Protein AF-A0ABC8TPH3-F1 (afdb_monomer)

Structure (mmCIF, N/CA/C/O backbone):
data_AF-A0ABC8TPH3-F1
#
_entry.id   AF-A0ABC8TPH3-F1
#
loop_
_atom_site.group_PDB
_atom_site.id
_atom_site.type_symbol
_atom_site.label_atom_id
_atom_site.label_alt_id
_atom_site.label_comp_id
_atom_site.label_asym_id
_atom_site.label_entity_id
_atom_site.label_seq_id
_atom_site.pdbx_PDB_ins_code
_atom_site.Cartn_x
_atom_site.Cartn_y
_atom_site.Cartn_z
_atom_site.occupancy
_atom_site.B_iso_or_equiv
_atom_site.auth_seq_id
_atom_site.auth_comp_id
_atom_site.auth_asym_id
_atom_site.auth_atom_id
_atom_site.pdbx_PDB_model_num
ATOM 1 N N . MET A 1 1 ? -34.613 25.841 -15.770 1.00 40.09 1 MET A N 1
ATOM 2 C CA . MET A 1 1 ? -34.723 25.961 -17.232 1.00 40.09 1 MET A CA 1
ATOM 3 C C . MET A 1 1 ? -33.493 26.753 -17.648 1.00 40.09 1 MET A C 1
ATOM 5 O O . MET A 1 1 ? -33.463 27.938 -17.380 1.00 40.09 1 MET A O 1
ATOM 9 N N . ASP A 1 2 ? -32.357 26.194 -18.046 1.00 32.97 2 ASP A N 1
ATOM 10 C CA . ASP A 1 2 ? -32.057 24.874 -18.588 1.00 32.97 2 ASP A CA 1
ATOM 11 C C . ASP A 1 2 ? -30.589 24.498 -18.333 1.00 32.97 2 ASP A C 1
ATOM 13 O O . ASP A 1 2 ? -29.761 25.304 -17.915 1.00 32.97 2 ASP A O 1
ATOM 17 N N . ILE A 1 3 ? -30.336 23.213 -18.530 1.00 48.62 3 ILE A N 1
ATOM 18 C CA . ILE A 1 3 ? -29.136 22.427 -18.271 1.00 48.62 3 ILE A CA 1
ATOM 19 C C . ILE A 1 3 ? -28.327 22.330 -19.581 1.00 48.62 3 ILE A C 1
ATOM 21 O O . ILE A 1 3 ? -28.923 22.388 -20.651 1.00 48.62 3 ILE A O 1
ATOM 25 N N . ALA A 1 4 ? -27.023 22.030 -19.470 1.00 45.28 4 ALA A N 1
ATOM 26 C CA . ALA A 1 4 ? -26.105 21.581 -20.540 1.00 45.28 4 ALA A CA 1
ATOM 27 C C . ALA A 1 4 ? -25.501 22.725 -21.397 1.00 45.28 4 ALA A C 1
ATOM 29 O O . ALA A 1 4 ? -26.202 23.617 -21.839 1.00 45.28 4 ALA A O 1
ATOM 30 N N . THR A 1 5 ? -24.199 22.847 -21.677 1.00 54.09 5 THR A N 1
ATOM 31 C CA . THR A 1 5 ? -23.112 21.868 -21.804 1.00 54.09 5 THR A CA 1
ATOM 32 C C . THR A 1 5 ? -21.783 22.627 -21.655 1.00 54.09 5 THR A C 1
ATOM 34 O O . THR A 1 5 ? -21.310 23.238 -22.609 1.00 54.09 5 THR A O 1
ATOM 37 N N . THR A 1 6 ? -21.161 22.634 -20.474 1.00 50.28 6 THR A N 1
ATOM 38 C CA . THR A 1 6 ? -19.753 23.053 -20.339 1.00 50.28 6 THR A CA 1
ATOM 39 C C . THR A 1 6 ? -18.878 21.820 -20.581 1.00 50.28 6 THR A C 1
ATOM 41 O O . THR A 1 6 ? -19.179 20.749 -20.048 1.00 50.28 6 THR A O 1
ATOM 44 N N . PRO A 1 7 ? -17.861 21.887 -21.460 1.00 48.47 7 PRO A N 1
ATOM 45 C CA . PRO A 1 7 ? -17.315 20.698 -22.094 1.00 48.47 7 PRO A CA 1
ATOM 46 C C . PRO A 1 7 ? -16.455 19.921 -21.102 1.00 48.47 7 PRO A C 1
ATOM 48 O O . PRO A 1 7 ? -15.274 20.192 -20.904 1.00 48.47 7 PRO A O 1
ATOM 51 N N . ILE A 1 8 ? -17.047 18.866 -20.552 1.00 50.34 8 ILE A N 1
ATOM 52 C CA . ILE A 1 8 ? -16.364 17.765 -19.862 1.00 50.34 8 ILE A CA 1
ATOM 53 C C . ILE A 1 8 ? -15.287 17.145 -20.793 1.00 50.34 8 ILE A C 1
ATOM 55 O O . ILE A 1 8 ? -14.318 16.550 -20.333 1.00 50.34 8 ILE A O 1
ATOM 59 N N . HIS A 1 9 ? -15.398 17.395 -22.105 1.00 49.62 9 HIS A N 1
ATOM 60 C CA . HIS A 1 9 ? -14.403 17.109 -23.140 1.00 49.62 9 HIS A CA 1
ATOM 61 C C . HIS A 1 9 ? -13.069 17.876 -23.003 1.00 49.62 9 HIS A C 1
ATOM 63 O O . HIS A 1 9 ? -12.063 17.397 -23.508 1.00 49.62 9 HIS A O 1
ATOM 69 N N . SER A 1 10 ? -13.018 19.033 -22.327 1.00 48.41 10 SER A N 1
ATOM 70 C CA . SER A 1 10 ? -11.795 19.860 -22.250 1.00 48.41 10 SER A CA 1
ATOM 71 C C . SER A 1 10 ? -10.803 19.372 -21.180 1.00 48.41 10 SER A C 1
ATOM 73 O O . SER A 1 10 ? -9.590 19.391 -21.378 1.00 48.41 10 SER A O 1
ATOM 75 N N . LEU A 1 11 ? -11.313 18.840 -20.061 1.00 49.41 11 LEU A N 1
ATOM 76 C CA . LEU A 1 11 ? -10.485 18.272 -18.987 1.00 49.41 11 LEU A CA 1
ATOM 77 C C . LEU A 1 11 ? -9.936 16.881 -19.334 1.00 49.41 11 LEU A C 1
ATOM 79 O O . LEU A 1 11 ? -8.827 16.555 -18.922 1.00 49.41 11 LEU A O 1
ATOM 83 N N . ALA A 1 12 ? -10.684 16.085 -20.107 1.00 55.19 12 ALA A N 1
ATOM 84 C CA . ALA A 1 12 ? -10.196 14.810 -20.637 1.00 55.19 12 ALA A CA 1
ATOM 85 C C . ALA A 1 12 ? -9.049 15.030 -21.633 1.00 55.19 12 ALA A C 1
ATOM 87 O O . ALA A 1 12 ? -8.017 14.377 -21.521 1.00 55.19 12 ALA A O 1
ATOM 88 N N . TYR A 1 13 ? -9.182 16.033 -22.511 1.00 53.41 13 TYR A N 1
ATOM 89 C CA . TYR A 1 13 ? -8.128 16.397 -23.454 1.00 53.41 13 TYR A CA 1
ATOM 90 C C . TYR A 1 13 ? -6.860 16.842 -22.723 1.00 53.41 13 TYR A C 1
ATOM 92 O O . TYR A 1 13 ? -5.790 16.330 -23.013 1.00 53.41 13 TYR A O 1
ATOM 100 N N . LEU A 1 14 ? -6.966 17.707 -21.706 1.00 53.78 14 LEU A N 1
ATOM 101 C CA . LEU A 1 14 ? -5.819 18.099 -20.872 1.00 53.78 14 LEU A CA 1
ATOM 102 C C . LEU A 1 14 ? -5.159 16.908 -20.150 1.00 53.78 14 LEU A C 1
ATOM 104 O O . LEU A 1 14 ? -3.936 16.872 -20.047 1.00 53.78 14 LEU A O 1
ATOM 108 N N . PHE A 1 15 ? -5.933 15.909 -19.714 1.00 50.41 15 PHE A N 1
ATOM 109 C CA . PHE A 1 15 ? -5.408 14.678 -19.108 1.00 50.41 15 PHE A CA 1
ATOM 110 C C . PHE A 1 15 ? -4.696 13.770 -20.133 1.00 50.41 15 PHE A C 1
ATOM 112 O O . PHE A 1 15 ? -3.658 13.185 -19.823 1.00 50.41 15 PHE A O 1
ATOM 119 N N . GLU A 1 16 ? -5.200 13.696 -21.370 1.00 51.06 16 GLU A N 1
ATOM 120 C CA . GLU A 1 16 ? -4.552 12.994 -22.488 1.00 51.06 16 GLU A CA 1
ATOM 121 C C . GLU A 1 16 ? -3.293 13.716 -22.992 1.00 51.06 16 GLU A C 1
ATOM 123 O O . GLU A 1 16 ? -2.295 13.052 -23.268 1.00 51.06 16 GLU A O 1
ATOM 128 N N . VAL A 1 17 ? -3.274 15.055 -23.055 1.00 53.31 17 VAL A N 1
ATOM 129 C CA . VAL A 1 17 ? -2.093 15.819 -23.507 1.00 53.31 17 VAL A CA 1
ATOM 130 C C . VAL A 1 17 ? -0.967 15.765 -22.467 1.00 53.31 17 VAL A C 1
ATOM 132 O O . VAL A 1 17 ? 0.206 15.700 -22.836 1.00 53.31 17 VAL A O 1
ATOM 135 N N . GLU A 1 18 ? -1.287 15.730 -21.170 1.00 54.12 18 GLU A N 1
ATOM 136 C CA . GLU A 1 18 ? -0.288 15.616 -20.097 1.00 54.12 18 GLU A CA 1
ATOM 137 C C . GLU A 1 18 ? 0.335 14.206 -20.046 1.00 54.12 18 GLU A C 1
ATOM 139 O O . GLU A 1 18 ? 1.559 14.073 -19.972 1.00 54.12 18 GLU A O 1
ATOM 144 N N . LEU A 1 19 ? -0.471 13.146 -20.217 1.00 49.81 19 LEU A N 1
ATOM 145 C CA . LEU A 1 19 ? 0.030 11.772 -20.366 1.00 49.81 19 LEU A CA 1
ATOM 146 C C . LEU A 1 19 ? 0.838 11.581 -21.658 1.00 49.81 19 LEU A C 1
ATOM 148 O O . LEU A 1 19 ? 1.896 10.951 -21.624 1.00 49.81 19 LEU A O 1
ATOM 152 N N . ALA A 1 20 ? 0.400 12.165 -22.778 1.00 50.16 20 ALA A N 1
ATOM 153 C CA . ALA A 1 20 ? 1.136 12.126 -24.039 1.00 50.16 20 ALA A CA 1
ATOM 154 C C . ALA A 1 20 ? 2.457 12.905 -23.960 1.00 50.16 20 ALA A C 1
ATOM 156 O O . ALA A 1 20 ? 3.457 12.446 -24.499 1.00 50.16 20 ALA A O 1
ATOM 157 N N . THR A 1 21 ? 2.510 14.027 -23.235 1.00 48.94 21 THR A N 1
ATOM 158 C CA . THR A 1 21 ? 3.744 14.809 -23.026 1.00 48.94 21 THR A CA 1
ATOM 159 C C . THR A 1 21 ? 4.743 14.067 -22.134 1.00 48.94 21 THR A C 1
ATOM 161 O O . THR A 1 21 ? 5.945 14.102 -22.393 1.00 48.94 21 THR A O 1
ATOM 164 N N . ILE A 1 22 ? 4.276 13.327 -21.124 1.00 51.38 22 ILE A N 1
ATOM 165 C CA . ILE A 1 22 ? 5.132 12.431 -20.327 1.00 51.38 22 ILE A CA 1
ATOM 166 C C . ILE A 1 22 ? 5.664 11.270 -21.188 1.00 51.38 22 ILE A C 1
ATOM 168 O O . ILE A 1 22 ? 6.820 10.877 -21.036 1.00 51.38 22 ILE A O 1
ATOM 172 N N . PHE A 1 23 ? 4.864 10.758 -22.130 1.00 49.75 23 PHE A N 1
ATOM 173 C CA . PHE A 1 23 ? 5.262 9.674 -23.036 1.00 49.75 23 PHE A CA 1
ATOM 174 C C . PHE A 1 23 ? 6.202 10.143 -24.170 1.00 49.75 23 PHE A C 1
ATOM 176 O O . PHE A 1 23 ? 7.140 9.435 -24.526 1.00 49.75 23 PHE A O 1
ATOM 183 N N . LEU A 1 24 ? 6.015 11.360 -24.696 1.00 43.50 24 LEU A N 1
ATOM 184 C CA . LEU A 1 24 ? 6.840 11.962 -25.758 1.00 43.50 24 LEU A CA 1
ATOM 185 C C . LEU A 1 24 ? 8.141 1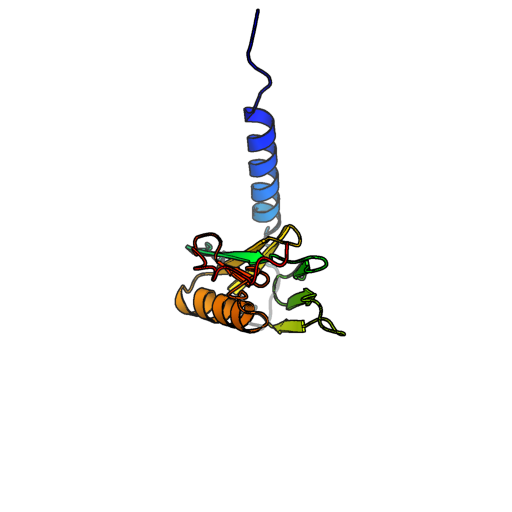2.606 -25.259 1.00 43.50 24 LEU A C 1
ATOM 187 O O . LEU A 1 24 ? 9.068 12.766 -26.050 1.00 43.50 24 LEU A O 1
ATOM 191 N N . ASN A 1 25 ? 8.263 12.926 -23.967 1.00 40.03 25 ASN A N 1
ATOM 192 C CA . ASN A 1 25 ? 9.530 13.388 -23.381 1.00 40.03 25 ASN A CA 1
ATOM 193 C C . ASN A 1 25 ? 10.545 12.256 -23.123 1.00 40.03 25 ASN A C 1
ATOM 195 O O . ASN A 1 25 ? 11.665 12.522 -22.697 1.00 40.03 25 ASN A O 1
ATOM 199 N N . TYR A 1 26 ? 10.215 11.009 -23.475 1.00 42.84 26 TYR A N 1
ATOM 200 C CA . TYR A 1 26 ? 11.177 9.911 -23.658 1.00 42.84 26 TYR A CA 1
ATOM 201 C C . TYR A 1 26 ? 11.744 9.876 -25.090 1.00 42.84 26 TYR A C 1
ATOM 203 O O . TYR A 1 26 ? 11.984 8.817 -25.674 1.00 42.84 26 TYR A O 1
ATOM 211 N N . ARG A 1 27 ? 11.971 11.052 -25.685 1.00 38.62 27 ARG A N 1
ATOM 212 C CA . ARG A 1 27 ? 12.640 11.169 -26.979 1.00 38.62 27 ARG A CA 1
ATOM 213 C C . ARG A 1 27 ? 14.130 10.896 -26.784 1.00 38.62 27 ARG A C 1
ATOM 215 O O . ARG A 1 27 ? 14.900 11.777 -26.415 1.00 38.62 27 ARG A O 1
ATOM 222 N N . VAL A 1 28 ? 14.510 9.643 -27.014 1.00 43.47 28 VAL A N 1
ATOM 223 C CA . VAL A 1 28 ? 15.889 9.223 -27.273 1.00 43.47 28 VAL A CA 1
ATOM 224 C C . VAL A 1 28 ? 16.538 10.198 -28.266 1.00 43.47 28 VAL A C 1
ATOM 226 O O . VAL A 1 28 ? 16.057 10.378 -29.386 1.00 43.47 28 VAL A O 1
ATOM 229 N N . GLY A 1 29 ? 17.583 10.895 -27.814 1.00 35.72 29 GLY A N 1
ATOM 230 C CA . GLY A 1 29 ? 18.425 11.734 -28.666 1.00 35.72 29 GLY A CA 1
ATOM 231 C C . GLY A 1 29 ? 19.256 10.886 -29.641 1.00 35.72 29 GLY A C 1
ATOM 232 O O . GLY A 1 29 ? 19.382 9.675 -29.440 1.00 35.72 29 GLY A O 1
ATOM 233 N N . PRO A 1 30 ? 19.797 11.494 -30.712 1.00 39.69 30 PRO A N 1
ATOM 234 C CA . PRO A 1 30 ? 20.486 10.771 -31.774 1.00 39.69 30 PRO A CA 1
ATOM 235 C C . PRO A 1 30 ? 21.761 10.087 -31.264 1.00 39.69 30 PRO A C 1
ATOM 237 O O . PRO A 1 30 ? 22.540 10.659 -30.503 1.00 39.69 30 PRO A O 1
ATOM 240 N N . ILE A 1 31 ? 21.949 8.846 -31.710 1.00 43.88 31 ILE A N 1
ATOM 241 C CA . ILE A 1 31 ? 23.132 8.019 -31.480 1.00 43.88 31 ILE A CA 1
ATOM 242 C C . ILE A 1 31 ? 24.291 8.469 -32.367 1.00 43.88 31 ILE A C 1
ATOM 244 O O . ILE A 1 31 ? 24.407 8.045 -33.511 1.00 43.88 31 ILE A O 1
ATOM 248 N N . GLU A 1 32 ? 25.209 9.240 -31.805 1.00 43.72 32 GLU A N 1
ATOM 249 C CA . GLU A 1 32 ? 26.585 9.249 -32.290 1.00 43.72 32 GLU A CA 1
ATOM 250 C C . GLU A 1 32 ? 27.521 9.087 -31.093 1.00 43.72 32 GLU A C 1
ATOM 252 O O . GLU A 1 32 ? 27.638 9.979 -30.259 1.00 43.72 32 GLU A O 1
ATOM 257 N N . SER A 1 33 ? 28.172 7.928 -30.963 1.00 33.19 33 SER A N 1
ATOM 258 C CA . SER A 1 33 ? 29.604 7.849 -31.261 1.00 33.19 33 SER A CA 1
ATOM 259 C C . SER A 1 33 ? 30.189 6.457 -31.003 1.00 33.19 33 SER A C 1
ATOM 261 O O . SER A 1 33 ? 29.740 5.676 -30.167 1.00 33.19 33 SER A O 1
ATOM 263 N N . VAL A 1 34 ? 31.228 6.205 -31.785 1.00 49.22 34 VAL A N 1
ATOM 264 C CA . VAL A 1 34 ? 32.172 5.095 -31.811 1.00 49.22 34 VAL A CA 1
ATOM 265 C C . VAL A 1 34 ? 32.789 4.773 -30.438 1.00 49.22 34 VAL A C 1
ATOM 267 O O . VAL A 1 34 ? 33.045 5.671 -29.647 1.00 49.22 34 VAL A O 1
ATOM 270 N N . HIS A 1 35 ? 33.147 3.498 -30.242 1.00 40.88 35 HIS A N 1
ATOM 271 C CA . HIS A 1 35 ? 33.863 2.889 -29.101 1.00 40.88 35 HIS A CA 1
ATOM 272 C C . HIS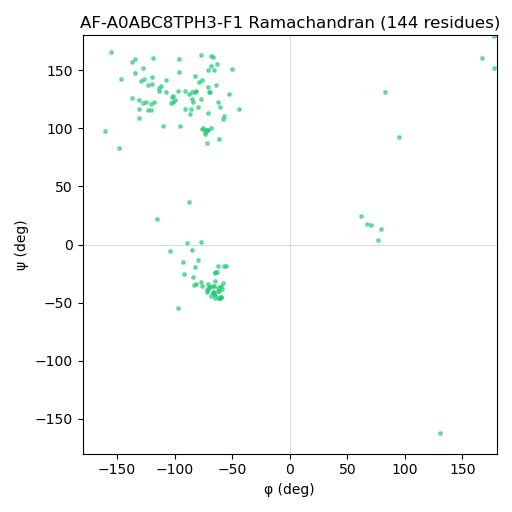 A 1 35 ? 33.006 2.257 -27.989 1.00 40.88 35 HIS A C 1
ATOM 274 O O . HIS A 1 35 ? 32.702 2.852 -26.963 1.00 40.88 35 HIS A O 1
ATOM 280 N N . GLY A 1 36 ? 32.762 0.951 -28.143 1.00 42.22 36 GLY A N 1
ATOM 281 C CA . GLY A 1 36 ? 33.149 -0.030 -27.117 1.00 42.22 36 GLY A CA 1
ATOM 282 C C . GLY A 1 36 ? 32.455 -0.021 -25.749 1.00 42.22 36 GLY A C 1
ATOM 283 O O . GLY A 1 36 ? 32.978 -0.642 -24.823 1.00 42.22 36 GLY A O 1
ATOM 284 N N . HIS A 1 37 ? 31.290 0.605 -25.590 1.00 35.19 37 HIS A N 1
ATOM 285 C CA . HIS A 1 37 ? 30.461 0.433 -24.395 1.00 35.19 37 HIS A CA 1
ATOM 286 C C . HIS A 1 37 ? 29.029 0.059 -24.772 1.00 35.19 37 HIS A C 1
ATOM 288 O O . HIS A 1 37 ? 28.351 0.776 -25.503 1.00 35.19 37 HIS A O 1
ATOM 294 N N . VAL A 1 38 ? 28.571 -1.096 -24.278 1.00 36.00 38 VAL A N 1
ATOM 295 C CA . VAL A 1 38 ? 27.184 -1.546 -24.427 1.00 36.00 38 VAL A CA 1
ATOM 296 C C . VAL A 1 38 ? 26.316 -0.668 -23.533 1.00 36.00 38 VAL A C 1
ATOM 298 O O . VAL A 1 38 ? 26.236 -0.871 -22.323 1.00 36.00 38 VAL A O 1
ATOM 301 N N . ILE A 1 39 ? 25.684 0.337 -24.130 1.00 33.59 39 ILE A N 1
ATOM 302 C CA . ILE A 1 39 ? 24.703 1.182 -23.456 1.00 33.59 39 ILE A CA 1
ATOM 303 C C . ILE A 1 39 ? 23.382 0.408 -23.429 1.00 33.59 39 ILE A C 1
ATOM 305 O O . ILE A 1 39 ? 22.829 0.045 -24.467 1.00 33.59 39 ILE A O 1
ATOM 309 N N . HIS A 1 40 ? 22.897 0.119 -22.223 1.00 28.67 40 HIS A N 1
ATOM 310 C CA . HIS A 1 40 ? 21.611 -0.530 -21.991 1.00 28.67 40 HIS A CA 1
ATOM 311 C C . HIS A 1 40 ? 20.488 0.352 -22.564 1.00 28.67 40 HIS A C 1
ATOM 313 O O . HIS A 1 40 ? 20.309 1.495 -22.145 1.00 28.67 40 HIS A O 1
ATOM 319 N N . ILE A 1 41 ? 19.749 -0.171 -23.542 1.00 32.91 41 ILE A N 1
ATOM 320 C CA . ILE A 1 41 ? 18.624 0.517 -24.187 1.00 32.91 41 ILE A CA 1
ATOM 321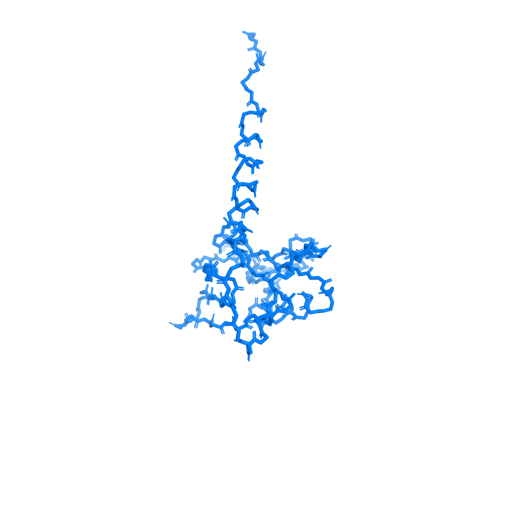 C C . ILE A 1 41 ? 17.466 0.625 -23.180 1.00 32.91 41 ILE A C 1
ATOM 323 O O . ILE A 1 41 ? 17.082 -0.401 -22.609 1.00 32.91 41 ILE A O 1
ATOM 327 N N . PRO A 1 42 ? 16.840 1.800 -22.974 1.00 39.50 42 PRO A N 1
ATOM 328 C CA . PRO A 1 42 ? 15.559 1.852 -22.291 1.00 39.50 42 PRO A CA 1
ATOM 329 C C . PRO A 1 42 ? 14.493 1.312 -23.248 1.00 39.50 42 PRO A C 1
ATOM 331 O O . PRO A 1 42 ? 14.010 2.008 -24.138 1.00 39.50 42 PRO A O 1
ATOM 334 N N . ILE A 1 43 ? 14.147 0.037 -23.074 1.00 35.84 43 ILE A N 1
ATOM 335 C CA . ILE A 1 43 ? 12.933 -0.536 -23.648 1.00 35.84 43 ILE A CA 1
ATOM 336 C C . ILE A 1 43 ? 11.756 0.350 -23.234 1.00 35.84 43 ILE A C 1
ATOM 338 O O . ILE A 1 43 ? 11.576 0.662 -22.054 1.00 35.84 43 ILE A O 1
ATOM 342 N N . ILE A 1 44 ? 10.953 0.743 -24.220 1.00 41.50 44 ILE A N 1
ATOM 343 C CA . ILE A 1 44 ? 9.609 1.275 -24.013 1.00 41.50 44 ILE A CA 1
ATOM 344 C C . ILE A 1 44 ? 8.828 0.141 -23.338 1.00 41.50 44 ILE A C 1
ATOM 346 O O . ILE A 1 44 ? 8.332 -0.773 -23.990 1.00 41.50 44 ILE A O 1
ATOM 350 N N . MET A 1 45 ? 8.832 0.117 -22.004 1.00 51.91 45 MET A N 1
ATOM 351 C CA . MET A 1 45 ? 8.079 -0.863 -21.230 1.00 51.91 45 MET A CA 1
ATOM 352 C C . MET A 1 45 ? 6.608 -0.465 -21.335 1.00 51.91 45 MET A C 1
ATOM 354 O O . MET A 1 45 ? 6.152 0.397 -20.585 1.00 51.91 45 MET A O 1
ATOM 358 N N . GLU A 1 46 ? 5.858 -1.072 -22.256 1.00 60.16 46 GLU A N 1
ATOM 359 C CA . GLU A 1 46 ? 4.398 -1.008 -22.197 1.00 60.16 46 GLU A CA 1
ATOM 360 C C . GLU A 1 46 ? 3.955 -1.558 -20.833 1.00 60.16 46 GLU A C 1
ATOM 362 O O . GLU A 1 46 ? 4.130 -2.740 -20.517 1.00 60.16 46 GLU A O 1
ATOM 367 N N . ALA A 1 47 ? 3.450 -0.679 -19.965 1.00 65.12 47 ALA A N 1
ATOM 368 C CA . ALA A 1 47 ? 2.995 -1.053 -18.636 1.00 65.12 47 ALA A CA 1
ATOM 369 C C . ALA A 1 47 ? 1.738 -1.927 -18.761 1.00 65.12 47 ALA A C 1
ATOM 371 O O . ALA A 1 47 ? 0.635 -1.431 -18.971 1.00 65.12 47 ALA A O 1
ATOM 372 N N . LYS A 1 48 ? 1.912 -3.246 -18.637 1.00 81.12 48 LYS A N 1
ATOM 373 C CA . LYS A 1 48 ? 0.839 -4.227 -18.850 1.00 81.12 48 LYS A CA 1
ATOM 374 C C . LYS A 1 48 ? -0.035 -4.445 -17.618 1.00 81.12 48 LYS A C 1
ATOM 376 O O . LYS A 1 48 ? -1.205 -4.802 -17.742 1.00 81.12 48 LYS A O 1
ATOM 381 N N . PHE A 1 49 ? 0.524 -4.250 -16.425 1.00 87.81 49 PHE A N 1
ATOM 382 C CA . PHE A 1 49 ? -0.182 -4.478 -15.169 1.00 87.81 49 PHE A CA 1
ATOM 383 C C . PHE A 1 49 ? -0.067 -3.281 -14.240 1.00 87.81 49 PHE A C 1
ATOM 385 O O . PHE A 1 49 ? 0.998 -2.681 -14.092 1.00 87.81 49 PHE A O 1
ATOM 392 N N . PHE A 1 50 ? -1.172 -2.989 -13.561 1.00 89.50 50 PHE A N 1
ATOM 393 C CA . PHE A 1 50 ? -1.265 -1.934 -12.568 1.00 89.50 50 PHE A CA 1
ATOM 394 C C . PHE A 1 50 ? -1.995 -2.430 -11.320 1.00 89.50 50 PHE A C 1
ATOM 396 O O . PHE A 1 50 ? -2.897 -3.272 -11.380 1.00 89.50 50 PHE A O 1
ATOM 403 N N . ARG A 1 51 ? -1.600 -1.897 -10.165 1.00 91.38 51 ARG A N 1
ATOM 404 C CA . ARG A 1 51 ? -2.295 -2.080 -8.894 1.00 91.38 51 ARG A CA 1
ATOM 405 C C . ARG A 1 51 ? -2.370 -0.766 -8.154 1.00 91.38 51 ARG A C 1
ATOM 407 O O . ARG A 1 51 ? -1.352 -0.133 -7.885 1.00 91.38 51 ARG A O 1
ATOM 414 N N . PHE A 1 52 ? -3.590 -0.399 -7.790 1.00 93.38 52 PHE A N 1
ATOM 415 C CA . PHE A 1 52 ? -3.842 0.792 -7.008 1.00 93.38 52 PHE A CA 1
ATOM 416 C C . PHE A 1 52 ? -3.985 0.457 -5.526 1.00 93.38 52 PHE A C 1
ATOM 418 O O . PHE A 1 52 ? -4.735 -0.438 -5.125 1.00 93.38 52 PHE A O 1
ATOM 425 N N . LEU A 1 53 ? -3.276 1.232 -4.718 1.00 93.81 53 LEU A N 1
ATOM 426 C CA . LEU A 1 53 ? -3.300 1.202 -3.269 1.00 93.81 53 LEU A CA 1
ATOM 427 C C . LEU A 1 53 ? -3.891 2.520 -2.772 1.00 93.81 53 LEU A C 1
ATOM 429 O O . LEU A 1 53 ? -3.522 3.608 -3.220 1.00 93.81 53 LEU A O 1
ATOM 433 N N . LYS A 1 54 ? -4.804 2.415 -1.816 1.00 93.50 54 LYS A N 1
ATOM 434 C CA . LYS A 1 54 ? -5.409 3.535 -1.112 1.00 93.50 54 LYS A CA 1
ATOM 435 C C . LYS A 1 54 ? -4.868 3.590 0.304 1.00 93.50 54 LYS A C 1
ATOM 437 O O . LYS A 1 54 ? -4.884 2.603 1.035 1.00 93.50 54 LYS A O 1
ATOM 442 N N . ILE A 1 55 ? -4.440 4.776 0.697 1.00 94.19 55 ILE A N 1
ATOM 443 C CA . ILE A 1 55 ? -3.967 5.077 2.038 1.00 94.19 55 ILE A CA 1
ATOM 444 C C . ILE A 1 55 ? -5.091 5.800 2.767 1.00 94.19 55 ILE A C 1
ATOM 446 O O . ILE A 1 55 ? -5.592 6.833 2.317 1.00 94.19 55 ILE A O 1
ATOM 450 N N . VAL A 1 56 ? -5.511 5.236 3.894 1.00 93.25 56 VAL A N 1
ATOM 451 C CA . VAL A 1 56 ? -6.581 5.777 4.729 1.00 93.25 56 VAL A CA 1
ATOM 452 C C . VAL A 1 56 ? -6.029 6.059 6.115 1.00 93.25 56 VAL A C 1
ATOM 454 O O . VAL A 1 56 ? -5.641 5.156 6.850 1.00 93.25 56 VAL A O 1
ATOM 457 N N . GLY A 1 57 ? -6.022 7.327 6.505 1.00 90.50 57 GLY A N 1
ATOM 458 C CA . GLY A 1 57 ? -5.578 7.752 7.824 1.00 90.50 57 GLY A CA 1
ATOM 459 C C . GLY A 1 57 ? -5.380 9.257 7.884 1.00 90.50 57 GLY A C 1
ATOM 460 O O . GLY A 1 57 ? -5.257 9.923 6.860 1.00 90.50 57 GLY A O 1
ATOM 461 N N . VAL A 1 58 ? -5.374 9.802 9.098 1.00 89.62 58 VAL A N 1
ATOM 462 C CA . VAL A 1 58 ? -5.102 11.227 9.314 1.00 89.62 58 VAL A CA 1
ATOM 463 C C . VAL A 1 58 ? -3.589 11.402 9.373 1.00 89.62 58 VAL A C 1
ATOM 465 O O . VAL A 1 58 ? -2.928 10.712 10.145 1.00 89.62 58 VAL A O 1
ATOM 468 N N . GLY A 1 59 ? -3.044 12.286 8.536 1.00 88.06 59 GLY A N 1
ATOM 469 C CA . GLY A 1 59 ? -1.601 12.530 8.450 1.00 88.06 59 GLY A CA 1
ATOM 470 C C . GLY A 1 59 ? -0.810 11.458 7.695 1.00 88.06 59 GLY A C 1
ATOM 471 O O . GLY A 1 59 ? 0.412 11.575 7.617 1.00 88.06 59 GLY A O 1
ATOM 472 N N . PHE A 1 60 ? -1.481 10.449 7.124 1.00 93.75 60 PHE A N 1
ATOM 473 C CA . PHE A 1 60 ? -0.814 9.447 6.299 1.00 93.75 60 PHE A CA 1
ATOM 474 C C . PHE A 1 60 ? -0.607 9.980 4.888 1.00 93.75 60 PHE A C 1
ATOM 476 O O . PHE A 1 60 ? -1.536 10.536 4.306 1.00 93.75 60 PHE A O 1
ATOM 483 N N . LYS A 1 61 ? 0.607 9.842 4.357 1.00 91.69 61 LYS A N 1
ATOM 484 C CA . LYS A 1 61 ? 0.972 10.350 3.031 1.00 91.69 61 LYS A CA 1
ATOM 485 C C . LYS A 1 61 ? 1.992 9.430 2.375 1.00 91.69 61 LYS A C 1
ATOM 487 O O . LYS A 1 61 ? 2.900 8.945 3.046 1.00 91.69 61 LYS A O 1
ATOM 492 N N . ALA A 1 62 ? 1.862 9.242 1.070 1.00 92.06 62 ALA A N 1
ATOM 493 C CA . ALA A 1 62 ? 2.891 8.655 0.227 1.00 92.06 62 ALA A CA 1
ATOM 494 C C . ALA A 1 62 ? 3.531 9.720 -0.661 1.00 92.06 62 ALA A C 1
ATOM 496 O O . ALA A 1 62 ? 2.847 10.594 -1.199 1.00 92.06 62 ALA A O 1
ATOM 497 N N . ARG A 1 63 ? 4.843 9.604 -0.845 1.00 89.81 63 ARG A N 1
ATOM 498 C CA . ARG A 1 63 ? 5.634 10.397 -1.779 1.00 89.81 63 ARG A CA 1
ATOM 499 C C . ARG A 1 63 ? 6.500 9.445 -2.595 1.00 89.81 63 ARG A C 1
ATOM 501 O O . ARG A 1 63 ? 7.244 8.659 -2.025 1.00 89.81 63 ARG A O 1
ATOM 508 N N . ALA A 1 64 ? 6.385 9.514 -3.913 1.00 88.06 64 ALA A N 1
ATOM 509 C CA . ALA A 1 64 ? 7.277 8.802 -4.818 1.00 88.06 64 ALA A CA 1
ATOM 510 C C . ALA A 1 64 ? 8.396 9.745 -5.272 1.00 88.06 64 ALA A C 1
ATOM 512 O O . ALA A 1 64 ? 8.193 10.959 -5.369 1.00 88.06 64 ALA A O 1
ATOM 513 N N . GLU A 1 65 ? 9.568 9.184 -5.531 1.00 84.56 65 GLU A N 1
ATOM 514 C CA . GLU A 1 65 ? 10.641 9.875 -6.237 1.00 84.56 65 GLU A CA 1
ATOM 515 C C . GLU A 1 65 ? 10.261 10.118 -7.706 1.00 84.56 65 GLU A C 1
ATOM 517 O O . GLU A 1 65 ? 9.479 9.362 -8.282 1.00 84.56 65 GLU A O 1
ATOM 522 N N . LEU A 1 66 ? 10.834 11.154 -8.326 1.00 72.25 66 LEU A N 1
ATOM 523 C CA . LEU A 1 66 ? 10.597 11.492 -9.737 1.00 72.25 66 LEU A CA 1
ATOM 524 C C . LEU A 1 66 ? 10.948 10.337 -10.691 1.00 72.25 66 LEU A C 1
ATOM 526 O O . LEU A 1 66 ? 10.271 10.148 -11.697 1.00 72.25 66 LEU A O 1
ATOM 530 N N . GLU A 1 67 ? 11.962 9.533 -10.357 1.00 74.56 67 GLU A N 1
ATOM 531 C CA . GLU A 1 67 ? 12.337 8.338 -11.126 1.00 74.56 67 GLU A CA 1
ATOM 532 C C . GLU A 1 67 ? 11.435 7.121 -10.838 1.00 74.56 67 GLU A C 1
ATOM 534 O O . GLU A 1 67 ? 11.475 6.129 -11.569 1.00 74.56 67 GLU A O 1
ATOM 539 N N . GLY A 1 68 ? 10.623 7.172 -9.775 1.00 76.94 68 GLY A N 1
ATOM 540 C CA . GLY A 1 68 ? 9.740 6.083 -9.352 1.00 76.94 68 GLY A CA 1
ATOM 541 C C . GLY A 1 68 ? 10.464 4.865 -8.764 1.00 76.94 68 GLY A C 1
ATOM 542 O O . GLY A 1 68 ? 9.858 3.792 -8.697 1.00 76.94 68 GLY A O 1
ATOM 543 N N . ARG A 1 69 ? 11.738 5.018 -8.364 1.00 84.25 69 ARG A N 1
ATOM 544 C CA . ARG A 1 69 ? 12.592 3.963 -7.783 1.00 84.25 69 ARG A CA 1
ATOM 545 C C . ARG A 1 69 ? 12.541 3.905 -6.259 1.00 84.25 69 ARG A C 1
ATOM 547 O O . ARG A 1 69 ? 12.771 2.841 -5.688 1.00 84.25 69 ARG A O 1
ATOM 554 N N . LEU A 1 70 ? 12.212 5.017 -5.608 1.00 88.94 70 LEU A N 1
ATOM 555 C CA . LEU A 1 70 ? 12.028 5.100 -4.161 1.00 88.94 70 LEU A CA 1
ATOM 556 C C . LEU A 1 70 ? 10.603 5.542 -3.818 1.00 88.94 70 LEU A C 1
ATOM 558 O O . LEU A 1 70 ? 10.031 6.444 -4.442 1.00 88.94 70 LEU A O 1
ATOM 562 N N . LEU A 1 71 ? 10.029 4.892 -2.805 1.00 91.94 71 LEU A N 1
AT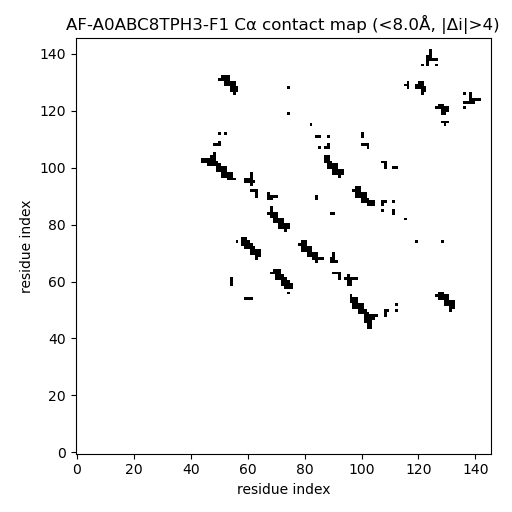OM 563 C CA . LEU A 1 71 ? 8.727 5.221 -2.236 1.00 91.94 71 LEU A CA 1
ATOM 564 C C . LEU A 1 71 ? 8.882 5.556 -0.752 1.00 91.94 71 LEU A C 1
ATOM 566 O O . LEU A 1 71 ? 9.281 4.716 0.048 1.00 91.94 71 LEU A O 1
ATOM 570 N N . TYR A 1 72 ? 8.482 6.768 -0.387 1.00 93.56 72 TYR A N 1
ATOM 571 C CA . TYR A 1 72 ? 8.456 7.264 0.981 1.00 93.56 72 TYR A CA 1
ATOM 572 C C . TYR A 1 72 ? 7.034 7.218 1.534 1.00 93.56 72 TYR A C 1
ATOM 574 O O . TYR A 1 72 ? 6.092 7.742 0.929 1.00 93.56 72 TYR A O 1
ATOM 582 N N . LEU A 1 73 ? 6.869 6.609 2.706 1.00 94.00 73 LEU A N 1
ATOM 583 C CA . LEU A 1 73 ? 5.583 6.436 3.370 1.00 94.00 73 LEU A CA 1
ATOM 584 C C . LEU A 1 73 ? 5.608 7.053 4.768 1.00 94.00 73 LEU A C 1
ATOM 586 O O . LEU A 1 73 ? 6.280 6.574 5.682 1.00 94.00 73 LEU A O 1
ATOM 590 N N . LYS A 1 74 ? 4.780 8.076 4.968 1.00 94.44 74 LYS A N 1
ATOM 591 C CA . LYS A 1 74 ? 4.475 8.636 6.282 1.00 94.44 74 LYS A CA 1
ATOM 592 C C . LYS A 1 74 ? 3.198 7.983 6.793 1.00 94.44 74 LYS A C 1
ATOM 594 O O . LYS A 1 74 ? 2.114 8.329 6.343 1.00 94.44 74 LYS A O 1
ATOM 599 N N . LEU A 1 75 ? 3.311 7.022 7.711 1.00 91.00 75 LEU A N 1
ATOM 600 C CA . LEU A 1 75 ? 2.188 6.184 8.187 1.00 91.00 75 LEU A CA 1
ATOM 601 C C . LEU A 1 75 ? 1.858 6.406 9.673 1.00 91.00 75 LEU A C 1
ATOM 603 O O . LEU A 1 75 ? 1.269 5.546 10.327 1.00 91.00 75 LEU A O 1
ATOM 607 N N . GLY A 1 76 ? 2.255 7.560 10.217 1.00 88.19 76 GLY A N 1
ATOM 608 C CA . GLY A 1 76 ? 2.102 7.880 11.640 1.00 88.19 76 GLY A CA 1
ATOM 609 C C . GLY A 1 76 ? 3.154 7.237 12.548 1.00 88.19 76 GLY A C 1
ATOM 610 O O . GLY A 1 76 ? 2.977 7.237 13.761 1.00 88.19 76 GLY A O 1
ATOM 611 N N . TYR A 1 77 ? 4.229 6.694 11.971 1.00 88.38 77 TYR A N 1
ATOM 612 C CA . TYR A 1 77 ? 5.470 6.404 12.688 1.00 88.38 77 TYR A CA 1
ATOM 613 C C . TYR A 1 77 ? 6.271 7.694 12.909 1.00 88.38 77 TYR A C 1
ATOM 615 O O . TYR A 1 77 ? 6.019 8.707 12.251 1.00 88.38 77 TYR A O 1
ATOM 623 N N . SER A 1 78 ? 7.238 7.658 13.827 1.00 91.75 78 SER A N 1
ATOM 624 C CA . SER A 1 78 ? 8.099 8.812 14.123 1.00 91.75 78 SER A CA 1
ATOM 625 C C . SER A 1 78 ? 8.993 9.209 12.943 1.00 91.75 78 SER A C 1
ATOM 627 O O . SER A 1 78 ? 9.290 10.386 12.774 1.00 91.75 78 SER A O 1
ATOM 629 N N . HIS A 1 79 ? 9.399 8.238 12.125 1.00 89.50 79 HIS A N 1
ATOM 630 C CA . HIS A 1 79 ? 10.188 8.430 10.909 1.00 89.50 79 HIS A CA 1
ATOM 631 C C . HIS A 1 79 ? 9.414 7.938 9.682 1.00 89.50 79 HIS A C 1
ATOM 633 O O . HIS A 1 79 ? 8.446 7.180 9.788 1.00 89.50 79 HIS A O 1
ATOM 639 N N . GLU A 1 80 ? 9.833 8.404 8.511 1.00 92.19 80 GLU A N 1
ATOM 640 C CA . GLU A 1 80 ? 9.284 7.961 7.234 1.00 92.19 80 GLU A CA 1
ATOM 641 C C . GLU A 1 80 ? 9.844 6.581 6.880 1.00 92.19 80 GLU A C 1
ATOM 643 O O . GLU A 1 80 ? 11.009 6.286 7.137 1.00 92.19 80 GLU A O 1
ATOM 648 N N . VAL A 1 81 ? 8.996 5.725 6.314 1.00 93.12 81 VAL A N 1
ATOM 649 C CA . VAL A 1 81 ? 9.410 4.407 5.828 1.00 93.12 81 VAL A CA 1
ATOM 650 C C . VAL A 1 81 ? 9.810 4.558 4.367 1.00 93.12 81 VAL A C 1
ATOM 652 O O . VAL A 1 81 ? 8.970 4.909 3.537 1.00 93.12 81 VAL A O 1
ATOM 655 N N . GLU A 1 82 ? 11.078 4.306 4.064 1.00 92.69 82 GLU A N 1
ATOM 656 C CA . GLU A 1 82 ? 11.596 4.246 2.698 1.00 92.69 82 GLU A CA 1
ATOM 657 C C . GLU A 1 82 ? 11.503 2.809 2.173 1.00 92.69 82 GLU A C 1
ATOM 659 O O . GLU A 1 82 ? 11.878 1.854 2.855 1.00 92.69 82 GLU A O 1
ATOM 664 N N . LEU A 1 83 ? 10.980 2.652 0.959 1.00 91.31 83 LEU A N 1
ATOM 665 C CA . LEU A 1 83 ? 10.916 1.383 0.248 1.00 91.31 83 LEU A CA 1
ATOM 666 C C . LEU A 1 83 ? 11.589 1.519 -1.114 1.00 91.31 83 LEU A C 1
ATOM 668 O O . LEU A 1 83 ? 11.170 2.322 -1.951 1.00 91.31 83 LEU A O 1
ATOM 672 N N . THR A 1 84 ? 12.587 0.673 -1.353 1.00 90.44 84 THR A N 1
ATOM 673 C CA . THR A 1 84 ? 13.229 0.540 -2.660 1.00 90.44 84 THR A CA 1
ATOM 674 C C . THR A 1 84 ? 12.353 -0.279 -3.601 1.00 90.44 84 THR A C 1
ATOM 676 O O . THR A 1 84 ? 11.952 -1.405 -3.294 1.00 90.44 84 THR A O 1
ATOM 679 N N . VAL A 1 85 ? 12.047 0.290 -4.762 1.00 88.69 85 VAL A N 1
ATOM 680 C CA . VAL A 1 85 ? 11.237 -0.342 -5.801 1.00 88.69 85 VAL A CA 1
ATOM 681 C C . VAL A 1 85 ? 12.144 -1.222 -6.673 1.00 88.69 85 VAL A C 1
ATOM 683 O O . VAL A 1 85 ? 13.201 -0.768 -7.113 1.00 88.69 85 VAL A O 1
ATOM 686 N N . PRO A 1 86 ? 11.770 -2.485 -6.952 1.00 86.06 86 PRO A N 1
ATOM 687 C CA . PRO A 1 86 ? 12.539 -3.337 -7.853 1.00 86.06 86 PRO A CA 1
ATOM 688 C C . PRO A 1 86 ? 12.505 -2.789 -9.292 1.00 86.06 86 PRO A C 1
ATOM 690 O O . PRO A 1 86 ? 11.483 -2.251 -9.709 1.00 86.06 86 PRO A O 1
ATOM 693 N N . PRO A 1 87 ? 13.553 -3.009 -10.108 1.00 80.12 87 PRO A N 1
ATOM 694 C CA . PRO A 1 87 ? 13.711 -2.369 -11.423 1.00 80.12 87 PRO A CA 1
ATOM 695 C C . PRO A 1 87 ? 12.609 -2.707 -12.443 1.00 80.12 87 PRO A C 1
ATOM 697 O O . PRO A 1 87 ? 12.433 -1.993 -13.424 1.00 80.12 87 PRO A O 1
ATOM 700 N N . ALA A 1 88 ? 11.856 -3.787 -12.220 1.00 83.12 88 ALA A N 1
ATOM 701 C CA . ALA A 1 88 ? 10.749 -4.215 -13.077 1.00 83.12 88 ALA A CA 1
ATOM 702 C C . ALA A 1 88 ? 9.406 -3.519 -12.768 1.00 83.12 88 ALA A C 1
ATOM 704 O O . ALA A 1 88 ? 8.410 -3.775 -13.451 1.00 83.12 88 ALA A O 1
ATOM 705 N N . VAL A 1 89 ? 9.357 -2.693 -11.718 1.00 87.31 89 VAL A N 1
ATOM 706 C CA . VAL A 1 89 ? 8.155 -2.010 -11.229 1.00 87.31 89 VAL A CA 1
ATOM 707 C C . VAL A 1 89 ? 8.448 -0.514 -11.136 1.00 87.31 89 VAL A C 1
ATOM 709 O O . VAL A 1 89 ? 9.538 -0.107 -10.752 1.00 87.31 89 VAL A O 1
ATOM 712 N N . ARG A 1 90 ? 7.463 0.316 -11.470 1.00 87.50 90 ARG A N 1
ATOM 713 C CA . ARG A 1 90 ? 7.481 1.759 -11.220 1.00 87.50 90 ARG A CA 1
ATOM 714 C C . ARG A 1 90 ? 6.323 2.150 -10.323 1.00 87.50 90 ARG A C 1
ATOM 716 O O . ARG A 1 90 ? 5.225 1.593 -10.430 1.00 87.50 90 ARG A O 1
ATOM 723 N N . VAL A 1 91 ? 6.565 3.126 -9.457 1.00 89.06 91 VAL A N 1
ATOM 724 C CA . VAL A 1 91 ? 5.559 3.653 -8.535 1.00 89.06 91 VAL A CA 1
ATOM 725 C C . VAL A 1 91 ? 5.228 5.093 -8.885 1.00 89.06 91 VAL A C 1
ATOM 727 O O . VAL A 1 91 ? 6.115 5.925 -9.034 1.00 89.06 91 VAL A O 1
ATOM 730 N N . PHE A 1 92 ? 3.933 5.382 -8.957 1.00 86.56 92 PHE A N 1
ATOM 731 C CA . PHE A 1 92 ? 3.398 6.714 -9.186 1.00 86.56 92 PHE A CA 1
ATOM 732 C C . PHE A 1 92 ? 2.460 7.103 -8.046 1.00 86.56 92 PHE A C 1
ATOM 734 O O . PHE A 1 92 ? 1.621 6.311 -7.611 1.00 86.56 92 PHE A O 1
ATOM 741 N N . CYS A 1 93 ? 2.564 8.346 -7.584 1.00 86.81 93 CYS A N 1
ATOM 742 C CA . CYS A 1 93 ? 1.650 8.918 -6.599 1.00 86.81 93 CYS A CA 1
ATOM 743 C C . CYS A 1 93 ? 0.787 9.987 -7.273 1.00 86.81 93 CYS A C 1
ATOM 745 O O . CYS A 1 93 ? 1.237 11.110 -7.465 1.00 86.81 93 CYS A O 1
ATOM 747 N N . PHE A 1 94 ? -0.465 9.654 -7.600 1.00 83.62 94 PHE A N 1
ATOM 748 C CA . PHE A 1 94 ? -1.426 10.621 -8.157 1.00 83.62 94 PHE A CA 1
ATOM 749 C C . PHE A 1 94 ? -1.899 11.622 -7.105 1.00 83.62 94 PHE A C 1
ATOM 751 O O . PHE A 1 94 ? -2.112 12.801 -7.364 1.00 83.62 94 PHE A O 1
ATOM 758 N N . LYS A 1 95 ? -2.110 11.114 -5.891 1.00 86.44 95 LYS A N 1
ATOM 759 C CA . LYS A 1 95 ? -2.488 11.880 -4.707 1.00 86.44 95 LYS A CA 1
ATOM 760 C C . LYS A 1 95 ? -1.657 11.349 -3.544 1.00 86.44 95 LYS A C 1
ATOM 762 O O . LYS A 1 95 ? -1.310 10.170 -3.555 1.00 86.44 95 LYS A O 1
ATOM 767 N N . PRO A 1 96 ? -1.438 12.133 -2.478 1.00 88.81 96 PRO A N 1
ATOM 768 C CA . PRO A 1 96 ? -0.745 11.635 -1.287 1.00 88.81 96 PRO A CA 1
ATOM 769 C C . PRO A 1 96 ? -1.426 10.406 -0.655 1.00 88.81 96 PRO A C 1
ATOM 771 O O . PRO A 1 96 ? -0.790 9.680 0.101 1.00 88.81 96 PRO A O 1
ATOM 774 N N . ASN A 1 97 ? -2.700 10.157 -0.982 1.00 90.88 97 ASN A N 1
ATOM 775 C CA . ASN A 1 97 ? -3.485 9.035 -0.470 1.00 90.88 97 ASN A CA 1
ATOM 776 C C . ASN A 1 97 ? -3.667 7.887 -1.482 1.00 90.88 97 ASN A C 1
ATOM 778 O O . ASN A 1 97 ? -4.295 6.889 -1.137 1.00 90.88 97 ASN A O 1
ATOM 782 N N . ILE A 1 98 ? -3.212 8.033 -2.733 1.00 91.25 98 ILE A N 1
ATOM 783 C CA . ILE A 1 98 ? -3.419 7.039 -3.797 1.00 91.25 98 ILE A CA 1
AT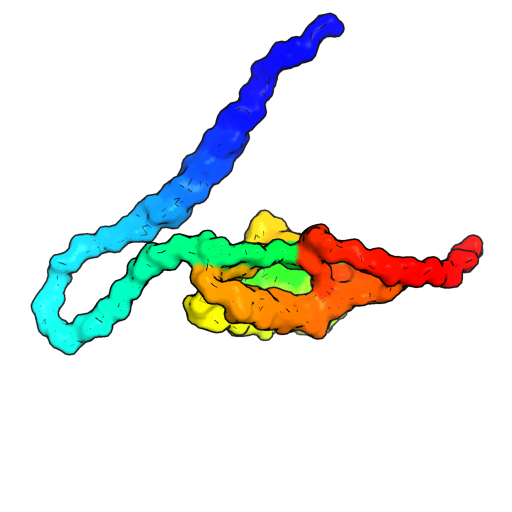OM 784 C C . ILE A 1 98 ? -2.087 6.766 -4.486 1.00 91.25 98 ILE A C 1
ATOM 786 O O . ILE A 1 98 ? -1.526 7.644 -5.143 1.00 91.25 98 ILE A O 1
ATOM 790 N N . VAL A 1 99 ? -1.632 5.524 -4.363 1.00 91.31 99 VAL A N 1
ATOM 791 C CA . VAL A 1 99 ? -0.387 5.027 -4.947 1.00 91.31 99 VAL A CA 1
ATOM 792 C C . VAL A 1 99 ? -0.728 4.023 -6.039 1.00 91.31 99 VAL A C 1
ATOM 794 O O . VAL A 1 99 ? -1.598 3.172 -5.859 1.00 91.31 99 VAL A O 1
ATOM 797 N N . CYS A 1 100 ? -0.045 4.112 -7.171 1.00 90.56 100 CYS A N 1
ATOM 798 C CA . CYS A 1 100 ? -0.165 3.180 -8.277 1.00 90.56 100 CYS A CA 1
ATOM 799 C C . CYS A 1 100 ? 1.172 2.485 -8.505 1.00 90.56 100 CYS A C 1
ATOM 801 O O . CYS A 1 100 ? 2.190 3.134 -8.734 1.00 90.56 100 CYS A O 1
ATOM 803 N N . CYS A 1 101 ? 1.161 1.159 -8.440 1.00 91.31 101 CYS A N 1
ATOM 804 C CA . CYS A 1 101 ? 2.291 0.318 -8.803 1.00 91.31 101 CYS A CA 1
ATOM 805 C C . CYS A 1 101 ? 2.046 -0.225 -10.210 1.00 91.31 101 CYS A C 1
ATOM 807 O O . CYS A 1 101 ? 1.017 -0.855 -10.450 1.00 91.31 101 CYS A O 1
ATOM 809 N N . THR A 1 102 ? 2.984 -0.002 -11.124 1.00 89.50 102 THR A N 1
ATOM 810 C CA . THR A 1 102 ? 2.884 -0.398 -12.537 1.00 89.50 102 THR A CA 1
ATOM 811 C C . THR A 1 102 ? 4.104 -1.206 -12.957 1.00 89.50 102 THR A C 1
ATOM 813 O O . THR A 1 102 ? 5.180 -1.037 -12.389 1.00 89.50 102 THR A O 1
ATOM 816 N N . GLY A 1 103 ? 3.961 -2.097 -13.935 1.00 88.06 103 GLY A N 1
ATOM 817 C CA . GLY A 1 103 ? 5.091 -2.864 -14.453 1.00 88.06 103 GLY A CA 1
ATOM 818 C C . GLY A 1 103 ? 4.701 -3.874 -15.526 1.00 88.06 103 GLY A C 1
ATOM 819 O O . GLY A 1 103 ? 3.528 -4.015 -15.879 1.00 88.06 103 GLY A O 1
ATOM 820 N N . ILE A 1 104 ? 5.706 -4.589 -16.035 1.00 86.94 104 ILE A N 1
ATOM 821 C CA . ILE A 1 104 ? 5.525 -5.648 -17.043 1.00 86.94 104 ILE A CA 1
ATOM 822 C C . ILE A 1 104 ? 5.137 -6.979 -16.395 1.00 86.94 104 ILE A C 1
ATOM 824 O O . ILE A 1 104 ? 4.360 -7.734 -16.973 1.00 86.94 104 ILE A O 1
ATOM 828 N N . ASP A 1 105 ? 5.655 -7.271 -15.199 1.00 87.62 105 ASP A N 1
ATOM 829 C CA . ASP A 1 105 ? 5.440 -8.556 -14.535 1.00 87.62 105 ASP A CA 1
ATOM 830 C C . ASP A 1 105 ? 4.398 -8.466 -13.411 1.00 87.62 105 ASP A C 1
ATOM 832 O O . ASP A 1 105 ? 4.549 -7.725 -12.435 1.00 87.62 105 ASP A O 1
ATOM 836 N N . LYS A 1 106 ? 3.338 -9.273 -13.525 1.00 88.69 106 LYS A N 1
ATOM 837 C CA . LYS A 1 106 ? 2.232 -9.304 -12.559 1.00 88.69 106 LYS A CA 1
ATOM 838 C C . LYS A 1 106 ? 2.693 -9.723 -11.161 1.00 88.69 106 LYS A C 1
ATOM 840 O O . LYS A 1 106 ? 2.209 -9.159 -10.179 1.00 88.69 106 LYS A O 1
ATOM 845 N N . GLN A 1 107 ? 3.595 -10.701 -11.058 1.00 92.44 107 GLN A N 1
ATOM 846 C CA . GLN A 1 107 ? 4.051 -11.228 -9.770 1.00 92.44 107 GLN A CA 1
ATOM 847 C C . GLN A 1 107 ? 4.876 -10.182 -9.025 1.00 92.44 107 GLN A C 1
ATOM 849 O O . GLN A 1 107 ? 4.620 -9.935 -7.851 1.00 92.44 107 GLN A O 1
ATOM 854 N N . ARG A 1 108 ? 5.797 -9.496 -9.708 1.00 91.25 108 ARG A N 1
ATOM 855 C CA . ARG A 1 108 ? 6.623 -8.431 -9.124 1.00 91.25 108 ARG A CA 1
ATOM 856 C C . ARG A 1 108 ? 5.794 -7.226 -8.700 1.00 91.25 108 ARG A C 1
ATOM 858 O O . ARG A 1 108 ? 5.985 -6.737 -7.588 1.00 91.25 108 ARG A O 1
ATOM 865 N N . VAL A 1 109 ? 4.833 -6.794 -9.522 1.00 92.56 109 VAL A N 1
ATOM 866 C CA . VAL A 1 109 ? 3.909 -5.705 -9.155 1.00 92.56 109 VAL A CA 1
ATOM 867 C C . VAL A 1 109 ? 3.097 -6.082 -7.915 1.00 92.56 109 VAL A C 1
ATOM 869 O O . VAL A 1 109 ? 2.999 -5.293 -6.978 1.00 92.56 109 VAL A O 1
ATOM 872 N N . HIS A 1 110 ? 2.545 -7.297 -7.869 1.00 93.50 110 HIS A N 1
ATOM 873 C CA . HIS A 1 110 ? 1.775 -7.772 -6.718 1.00 93.50 110 HIS A CA 1
ATOM 874 C C . HIS A 1 110 ? 2.638 -7.958 -5.465 1.00 93.50 110 HIS A C 1
ATOM 876 O O . HIS A 1 110 ? 2.202 -7.595 -4.376 1.00 93.50 110 HIS A O 1
ATOM 882 N N . GLN A 1 111 ? 3.850 -8.494 -5.603 1.00 94.50 111 GLN A N 1
ATOM 883 C CA . GLN A 1 111 ? 4.793 -8.683 -4.503 1.00 94.50 111 GLN A CA 1
ATOM 884 C C . GLN A 1 111 ? 5.176 -7.338 -3.885 1.00 94.50 111 GLN A C 1
ATOM 886 O O . GLN A 1 111 ? 5.134 -7.188 -2.666 1.00 94.50 111 GLN A O 1
ATOM 891 N N . PHE A 1 112 ? 5.492 -6.345 -4.720 1.00 94.31 112 PHE A N 1
ATOM 892 C CA . PHE A 1 112 ? 5.804 -5.003 -4.249 1.00 94.31 112 PHE A CA 1
ATOM 893 C C . PHE A 1 112 ? 4.587 -4.340 -3.589 1.00 94.31 112 PHE A C 1
ATOM 895 O O . PHE A 1 112 ? 4.690 -3.831 -2.476 1.00 94.31 112 PHE A O 1
ATOM 902 N N . ALA A 1 113 ? 3.407 -4.417 -4.211 1.00 94.25 113 ALA A N 1
ATOM 903 C CA . ALA A 1 113 ? 2.183 -3.871 -3.624 1.00 94.25 113 ALA A CA 1
ATOM 904 C C . ALA A 1 113 ? 1.830 -4.538 -2.279 1.00 94.25 113 ALA A C 1
ATOM 906 O O . ALA A 1 113 ? 1.387 -3.867 -1.345 1.00 94.25 113 ALA A O 1
ATOM 907 N N . ALA A 1 114 ? 2.081 -5.844 -2.149 1.00 94.75 114 ALA A N 1
ATOM 908 C CA . ALA A 1 114 ? 1.933 -6.565 -0.893 1.00 94.75 114 ALA A CA 1
ATOM 909 C C . ALA A 1 114 ? 2.949 -6.096 0.158 1.00 94.75 114 ALA A C 1
ATOM 911 O O . ALA A 1 114 ? 2.559 -5.890 1.304 1.00 94.75 114 ALA A O 1
ATOM 912 N N . ALA A 1 115 ? 4.212 -5.868 -0.216 1.00 94.31 115 ALA A N 1
ATOM 913 C CA . ALA A 1 115 ? 5.225 -5.321 0.688 1.00 94.31 115 ALA A CA 1
ATOM 914 C C . ALA A 1 115 ? 4.817 -3.939 1.227 1.00 94.31 115 ALA A C 1
ATOM 916 O O . ALA A 1 115 ? 4.844 -3.724 2.437 1.00 94.31 115 ALA A O 1
ATOM 917 N N . VAL A 1 116 ? 4.324 -3.052 0.354 1.00 94.25 116 VAL A N 1
ATOM 918 C CA . VAL A 1 116 ? 3.781 -1.739 0.743 1.00 94.25 116 VAL A CA 1
ATO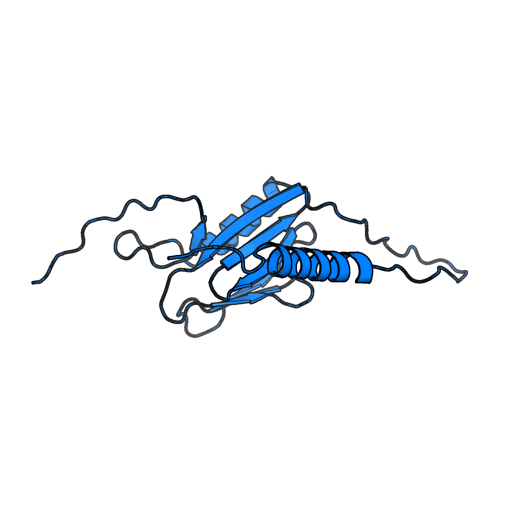M 919 C C . VAL A 1 116 ? 2.596 -1.893 1.705 1.00 94.25 116 VAL A C 1
ATOM 921 O O . VAL A 1 116 ? 2.538 -1.217 2.731 1.00 94.25 116 VAL A O 1
ATOM 924 N N . ARG A 1 117 ? 1.658 -2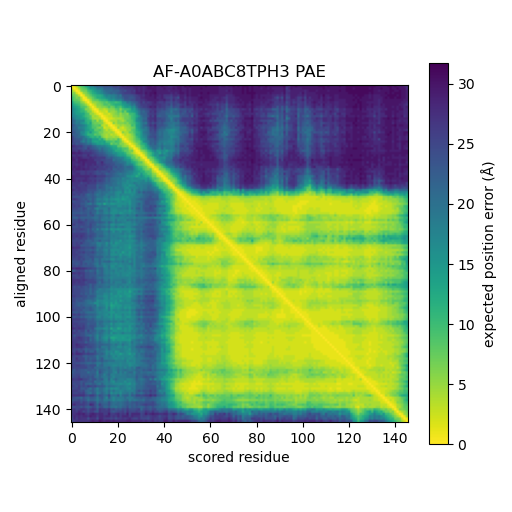.811 1.426 1.00 94.00 117 ARG A N 1
ATOM 925 C CA . ARG A 1 117 ? 0.508 -3.095 2.307 1.00 94.00 117 ARG A CA 1
ATOM 926 C C . ARG A 1 117 ? 0.942 -3.623 3.678 1.00 94.00 117 ARG A C 1
ATOM 928 O O . ARG A 1 117 ? 0.339 -3.253 4.684 1.00 94.00 117 ARG A O 1
ATOM 935 N N . SER A 1 118 ? 1.984 -4.450 3.732 1.00 94.19 118 SER A N 1
ATOM 936 C CA . SER A 1 118 ? 2.506 -5.035 4.974 1.00 94.19 118 SER A CA 1
ATOM 937 C C . SER A 1 118 ? 3.082 -3.998 5.941 1.00 94.19 118 SER A C 1
ATOM 939 O O . SER A 1 118 ? 3.066 -4.242 7.144 1.00 94.19 118 SER A O 1
ATOM 941 N N . CYS A 1 119 ? 3.524 -2.827 5.463 1.00 92.88 119 CYS A N 1
ATOM 942 C CA . CYS A 1 119 ? 4.018 -1.751 6.331 1.00 92.88 119 CYS A CA 1
ATOM 943 C C . CYS A 1 119 ? 2.948 -1.237 7.304 1.00 92.88 119 CYS A C 1
ATOM 945 O O . CYS A 1 119 ? 3.241 -0.954 8.463 1.00 92.88 119 CYS A O 1
ATOM 947 N N . LYS A 1 120 ? 1.699 -1.103 6.844 1.00 93.12 120 LYS A N 1
ATOM 948 C CA . LYS A 1 120 ? 0.568 -0.718 7.695 1.00 93.12 120 LYS A CA 1
ATOM 949 C C . LYS A 1 120 ? -0.714 -1.373 7.179 1.00 93.12 120 LYS A C 1
ATOM 951 O O . LYS A 1 120 ? -1.470 -0.724 6.446 1.00 93.12 120 LYS A O 1
ATOM 956 N N . PRO A 1 121 ? -0.971 -2.641 7.549 1.00 91.88 121 PRO A N 1
ATOM 957 C CA . PRO A 1 121 ? -2.167 -3.341 7.109 1.00 91.88 121 PRO A CA 1
ATOM 958 C C . PRO A 1 121 ? -3.419 -2.644 7.650 1.00 91.88 121 PRO A C 1
ATOM 960 O O . PRO A 1 121 ? -3.358 -1.948 8.672 1.00 91.88 121 PRO A O 1
ATOM 963 N N . PRO A 1 122 ? -4.566 -2.815 6.982 1.00 92.50 122 PRO A N 1
ATOM 964 C CA . PRO A 1 122 ? -5.767 -2.118 7.379 1.00 92.50 122 PRO A CA 1
ATOM 965 C C . PRO A 1 122 ? -6.308 -2.644 8.711 1.00 92.50 122 PRO A C 1
ATOM 967 O O . PRO A 1 122 ? -6.492 -3.844 8.917 1.00 92.50 122 PRO A O 1
ATOM 970 N N . GLU A 1 123 ? -6.614 -1.722 9.617 1.00 89.06 123 GLU A N 1
ATOM 971 C CA . GLU A 1 123 ? -7.154 -2.044 10.933 1.00 89.06 123 GLU A CA 1
ATOM 972 C C . GLU A 1 123 ? -8.602 -2.549 10.858 1.00 89.06 123 GLU A C 1
ATOM 974 O O . GLU A 1 123 ? -9.467 -1.924 10.242 1.00 89.06 123 GLU A O 1
ATOM 979 N N . VAL A 1 124 ? -8.904 -3.617 11.602 1.00 88.50 124 VAL A N 1
ATOM 980 C CA . VAL A 1 124 ? -10.223 -4.282 11.608 1.00 88.50 124 VAL A CA 1
ATOM 981 C C . VAL A 1 124 ? -11.350 -3.393 12.160 1.00 88.50 124 VAL A C 1
ATOM 983 O O . VAL A 1 124 ? -12.510 -3.600 11.825 1.00 88.50 124 VAL A O 1
ATOM 986 N N . TYR A 1 125 ? -11.058 -2.389 12.991 1.00 86.56 125 TYR A N 1
ATOM 987 C CA . TYR A 1 125 ? -12.094 -1.522 13.578 1.00 86.56 125 TYR A CA 1
ATOM 988 C C . TYR A 1 125 ? -12.279 -0.213 12.805 1.00 86.56 125 TYR A C 1
ATOM 990 O O . TYR A 1 125 ? -13.384 0.121 12.380 1.00 86.56 125 TYR A O 1
ATOM 998 N N . LYS A 1 126 ? -11.194 0.546 12.610 1.00 85.25 126 LYS A N 1
ATOM 999 C CA . LYS A 1 126 ? -11.246 1.879 11.986 1.00 85.25 126 LYS A CA 1
ATOM 1000 C C . LYS A 1 126 ? -11.014 1.847 10.473 1.00 85.25 126 LYS A C 1
ATOM 1002 O O . LYS A 1 126 ? -11.324 2.828 9.802 1.00 85.25 126 LYS A O 1
ATOM 1007 N N . GLY A 1 127 ? -10.499 0.745 9.920 1.00 86.75 127 GLY A N 1
ATOM 1008 C CA . GLY A 1 127 ? -10.113 0.654 8.509 1.00 86.75 127 GLY A CA 1
ATOM 1009 C C . GLY A 1 127 ? -9.005 1.636 8.127 1.00 86.75 127 GLY A C 1
ATOM 1010 O O . GLY A 1 127 ? -8.949 2.053 6.975 1.00 86.75 127 GLY A O 1
ATOM 1011 N N . LYS A 1 128 ? -8.178 2.069 9.087 1.00 91.50 128 LYS A N 1
ATOM 1012 C CA . LYS A 1 128 ? -7.000 2.898 8.809 1.00 91.50 128 LYS A CA 1
ATOM 1013 C C . LYS A 1 128 ? -5.850 2.001 8.365 1.00 91.50 128 LYS A C 1
ATOM 1015 O O . LYS A 1 128 ? -5.721 0.898 8.882 1.00 91.50 128 LYS A O 1
ATOM 1020 N N . GLY A 1 129 ? -5.024 2.481 7.447 1.00 92.62 129 GLY A N 1
ATOM 1021 C CA . GLY A 1 129 ? -3.896 1.750 6.877 1.00 92.62 129 GLY A CA 1
ATOM 1022 C C . GLY A 1 129 ? -3.883 1.813 5.354 1.00 92.62 129 GLY A C 1
ATOM 1023 O O . GLY A 1 129 ? -4.525 2.672 4.744 1.00 92.62 129 GLY A O 1
ATOM 1024 N N . ILE A 1 130 ? -3.129 0.898 4.760 1.00 94.88 130 ILE A N 1
ATOM 1025 C CA . ILE A 1 130 ? -2.965 0.751 3.317 1.00 94.88 130 ILE A CA 1
ATOM 1026 C C . ILE A 1 130 ? -3.833 -0.419 2.860 1.00 94.88 130 ILE A C 1
ATOM 1028 O O . ILE A 1 130 ? -3.742 -1.519 3.398 1.00 94.88 130 ILE A O 1
ATOM 1032 N N . MET A 1 131 ? -4.680 -0.189 1.865 1.00 94.25 131 MET A N 1
ATOM 1033 C CA . MET A 1 131 ? -5.581 -1.194 1.299 1.00 94.25 131 MET A CA 1
ATOM 1034 C C . MET A 1 131 ? -5.551 -1.142 -0.220 1.00 94.25 131 MET A C 1
ATOM 1036 O O . MET A 1 131 ? -5.187 -0.118 -0.796 1.00 94.25 131 MET A O 1
ATOM 1040 N N . TYR A 1 132 ? -5.958 -2.219 -0.885 1.00 95.38 132 TYR A N 1
ATOM 1041 C CA . TYR A 1 132 ? -6.240 -2.128 -2.316 1.00 95.38 132 TYR A CA 1
ATOM 1042 C C . TYR A 1 132 ? -7.521 -1.320 -2.543 1.00 95.38 132 TYR A C 1
ATOM 1044 O O . TYR A 1 132 ? -8.412 -1.323 -1.693 1.00 95.38 132 TYR A O 1
ATOM 1052 N N . ILE A 1 133 ? -7.623 -0.622 -3.678 1.00 91.44 133 ILE A N 1
ATOM 1053 C CA . ILE A 1 133 ? -8.832 0.161 -3.999 1.00 91.44 133 ILE A CA 1
ATOM 1054 C C . ILE A 1 133 ? -10.080 -0.730 -4.048 1.00 91.44 133 ILE A C 1
ATOM 1056 O O . ILE A 1 133 ? -11.130 -0.330 -3.552 1.00 91.44 133 ILE A O 1
ATOM 1060 N N . ASP A 1 134 ? -9.937 -1.942 -4.581 1.00 87.44 134 ASP A N 1
ATOM 1061 C CA . ASP A 1 134 ? -11.042 -2.883 -4.786 1.00 87.44 134 ASP A CA 1
ATOM 1062 C C . ASP A 1 134 ? -11.293 -3.803 -3.571 1.00 87.44 134 ASP A C 1
ATOM 1064 O O . ASP A 1 134 ? -12.145 -4.690 -3.619 1.00 87.44 134 ASP A O 1
ATOM 1068 N N . GLU A 1 135 ? -10.540 -3.646 -2.473 1.00 87.56 135 GLU A N 1
ATOM 1069 C CA . GLU A 1 135 ? -10.644 -4.518 -1.297 1.00 87.56 135 GLU A CA 1
ATOM 1070 C C . GLU A 1 135 ? -11.770 -4.070 -0.352 1.00 87.56 135 GLU A C 1
ATOM 1072 O O . GLU A 1 135 ? -11.763 -2.965 0.195 1.00 87.56 135 GLU A O 1
ATOM 1077 N N . VAL A 1 136 ? -12.719 -4.974 -0.084 1.00 85.19 136 VAL A N 1
ATOM 1078 C CA . VAL A 1 136 ? -13.777 -4.754 0.910 1.00 85.19 136 VAL A CA 1
ATOM 1079 C C . VAL A 1 136 ? -13.294 -5.172 2.298 1.00 85.19 136 VAL A C 1
ATOM 1081 O O . VAL A 1 136 ? -13.112 -6.355 2.591 1.00 85.19 136 VAL A O 1
ATOM 1084 N N . ILE A 1 137 ? -13.137 -4.194 3.192 1.00 86.06 137 ILE A N 1
ATOM 10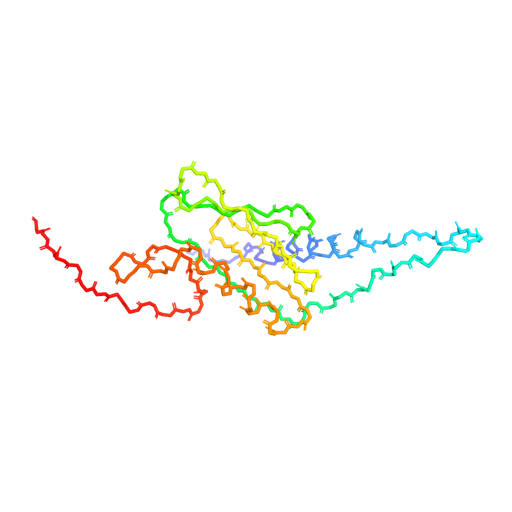85 C CA . ILE A 1 137 ? -12.661 -4.436 4.560 1.00 86.06 137 ILE A CA 1
ATOM 1086 C C . ILE A 1 137 ? -13.825 -4.799 5.477 1.00 86.06 137 ILE A C 1
ATOM 1088 O O . ILE A 1 137 ? -14.700 -3.975 5.754 1.00 86.06 137 ILE A O 1
ATOM 1092 N N . LYS A 1 138 ? -13.798 -6.022 6.015 1.00 85.12 138 LYS A N 1
ATOM 1093 C CA . LYS A 1 138 ? -14.740 -6.474 7.047 1.00 85.12 138 LYS A CA 1
ATOM 1094 C C . LYS A 1 138 ? -14.429 -5.770 8.365 1.00 85.12 138 LYS A C 1
ATOM 1096 O O . LYS A 1 138 ? -13.519 -6.167 9.092 1.00 85.12 138 LYS A O 1
ATOM 1101 N N . LYS A 1 139 ? -15.183 -4.714 8.666 1.00 84.94 139 LYS A N 1
ATOM 1102 C CA . LYS A 1 139 ? -15.029 -3.967 9.915 1.00 84.94 139 LYS A CA 1
ATOM 1103 C C . LYS A 1 139 ? -15.776 -4.658 11.048 1.00 84.94 139 LYS A C 1
ATOM 1105 O O . LYS A 1 139 ? -16.956 -4.976 10.908 1.00 84.94 139 LYS A O 1
ATOM 1110 N N . LYS A 1 140 ? -15.117 -4.852 12.189 1.00 84.88 140 LYS A N 1
ATOM 1111 C CA . LYS A 1 140 ? -15.817 -5.219 13.426 1.00 84.88 140 LYS A CA 1
ATOM 1112 C C . LYS A 1 140 ? -16.447 -3.970 14.026 1.00 84.88 140 LYS A C 1
ATOM 1114 O O . LYS A 1 140 ? -15.841 -2.898 14.019 1.00 84.88 140 LYS A O 1
ATOM 1119 N N . GLN A 1 141 ? -17.662 -4.111 14.550 1.00 82.44 141 GLN A N 1
ATOM 1120 C CA . GLN A 1 141 ? -18.298 -3.021 15.279 1.00 82.44 141 GLN A CA 1
ATOM 1121 C C . GLN A 1 141 ? -17.446 -2.710 16.513 1.00 82.44 141 GLN A C 1
ATOM 1123 O O . GLN A 1 141 ? -17.143 -3.595 17.312 1.00 82.44 141 GLN A O 1
ATOM 1128 N N . GLY A 1 142 ? -17.000 -1.459 16.628 1.00 74.12 142 GLY A N 1
ATOM 1129 C CA . GLY A 1 142 ? -16.344 -0.992 17.842 1.00 74.12 142 GLY A CA 1
ATOM 1130 C C . GLY A 1 142 ? -17.333 -0.966 19.006 1.00 74.12 142 GLY A C 1
ATOM 1131 O O . GLY A 1 142 ? -18.548 -0.917 18.801 1.00 74.12 142 GLY A O 1
ATOM 1132 N N . LYS A 1 143 ? -16.813 -0.937 20.235 1.00 70.31 143 LYS A N 1
ATOM 1133 C CA . LYS A 1 143 ? -17.613 -0.557 21.402 1.00 70.31 143 LYS A CA 1
ATOM 1134 C C . LYS A 1 143 ? -18.159 0.851 21.136 1.00 70.31 143 LYS A C 1
ATOM 1136 O O . LYS A 1 143 ? -17.392 1.812 21.116 1.00 70.31 143 LYS A O 1
ATOM 1141 N N . LYS A 1 144 ? -19.462 0.974 20.871 1.00 59.53 144 LYS A N 1
ATOM 1142 C CA . LYS A 1 144 ? -20.149 2.269 20.882 1.00 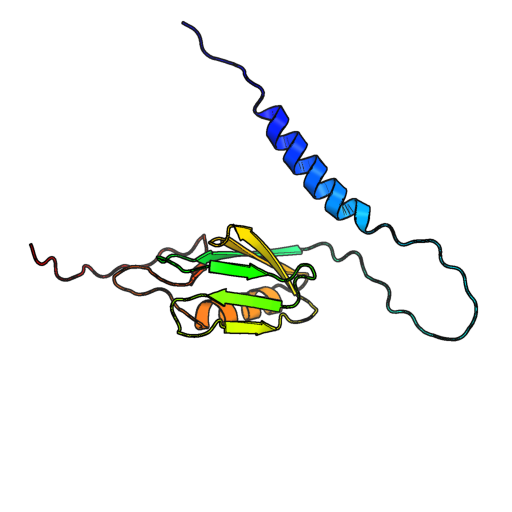59.53 144 LYS A CA 1
ATOM 1143 C C . LYS A 1 144 ? -20.245 2.697 22.347 1.00 59.53 144 LYS A C 1
ATOM 1145 O O . LYS A 1 144 ? -21.210 2.346 23.015 1.00 59.53 144 LYS A O 1
ATOM 1150 N N . SER A 1 145 ? -19.229 3.382 22.866 1.00 55.47 145 SER A N 1
ATOM 1151 C CA . SER A 1 145 ? -19.459 4.231 24.036 1.00 55.47 145 SER A CA 1
ATOM 1152 C C . SER A 1 145 ? -20.283 5.413 23.542 1.00 55.47 145 SER A C 1
ATOM 1154 O O . SER A 1 145 ? -19.836 6.142 22.658 1.00 55.47 145 SER A O 1
ATOM 1156 N N . LYS A 1 146 ? -21.527 5.464 24.016 1.00 51.91 146 LYS A N 1
ATOM 1157 C CA . LYS A 1 146 ? -22.449 6.581 23.833 1.00 51.91 146 LYS A CA 1
ATOM 1158 C C . LYS A 1 146 ? -21.903 7.821 24.531 1.00 51.91 146 LYS A C 1
ATOM 1160 O O . LYS A 1 146 ? -21.247 7.634 25.580 1.00 51.91 146 LYS A O 1
#

pLDDT: mean 74.37, std 21.35, range [28.67, 95.38]

Secondary structure (DSSP, 8-state):
-----S-HHHHHHHHHHHHHHHHHT---------SS--PPP-------EEEEEEEESTT-EEEE-TTSSEEEEESSSSSPEEEEPPTTEEEEEEETTEEEEEES-HHHHHHHHHHHHHHSPPPTTT--EEEETT----PPPP----

Radius of gyration: 20.37 Å; Cα contacts (8 Å, |Δi|>4): 212; chains: 1; bounding box: 69×37×56 Å

Mean predicted aligned error: 13.96 Å

Nearest PDB structures (foldseek):
  6xyw-assembly1_Af  TM=9.130E-01  e=3.105E-15  Arabidopsis thaliana
  7p7u-assembly1_K  TM=9.782E-01  e=2.516E-11  Enterococcus faecalis
  8qbt-assembly1_G  TM=9.662E-01  e=4.584E-11  Escherichia coli BW25113
  8ceu-assembly1_g  TM=9.796E-01  e=5.828E-11  Escherichia coli BW25113
  5mrc-assembly1_F  TM=9.397E-01  e=6.821E-10  Saccharomyces cerevisiae

Solvent-accessible surface area (backbone atoms only — not comparable to full-atom values): 8908 Å² total; per-residue (Å²): 142,85,79,90,82,80,65,72,66,56,61,53,48,54,54,50,53,53,54,48,50,64,61,58,70,69,64,80,72,88,91,79,82,89,79,98,66,92,73,84,74,84,71,85,72,69,67,73,37,75,49,52,35,33,51,37,60,86,83,42,36,46,46,51,42,95,86,16,46,40,38,39,36,36,75,79,58,99,60,71,47,78,41,82,47,57,93,65,37,41,41,46,55,87,41,49,41,34,40,36,36,30,14,68,47,64,66,62,33,50,52,50,53,48,55,61,26,64,76,38,53,55,37,53,62,81,56,37,28,31,39,50,71,89,59,83,80,78,60,50,84,66,88,79,79,125

InterPro domains:
  IPR000702 Large ribosomal subunit protein uL6-like [PTHR11655] (38-143)
  IPR002358 Large ribosomal subunit protein uL6, conserved site [PS00525] (122-130)
  IPR019906 Large ribosomal subunit protein uL6, bacteria [PR00059] (37-62)
  IPR019906 Large ribosomal subunit protein uL6, bacteria [PR00059] (67-83)
  IPR019906 Large ribosomal subunit protein uL6, bacteria [PR00059] (109-130)
  IPR020040 Large ribosomal subunit protein uL6, alpha-beta domain [PF00347] (61-132)
  IPR036789 Large ribosomal subunit protein uL6-like, alpha-beta domain superfamily [G3DSA:3.90.930.12] (49-146)
  IPR036789 Large ribosomal subunit protein uL6-like, alpha-beta domain superfamily [SSF56053] (49-144)

Organism: NCBI:txid185542

Foldseek 3Di:
DDDDDDDPVVVVVVVVVVVVCVVCVPPDDDDDDDDDDDDDDPPPFPFPDKFKKFAADDQWFWDADPQQQWIWTDQPDPDIDIDGQPPQWGWDPPDRGMIMITGDDPVSSVVVLVVQCVVFPQDQAPRGGMDTPPDDRNHDDDPPPD

Sequence (146 aa):
MDIATTPIHSLAYLFEVELATIFLNYRVGPIESVHGHVIHIPIIMEAKFFRFLKIVGVGFKARAELEGRLLYLKLGYSHEVELTVPPAVRVFCFKPNIVCCTGIDKQRVHQFAAAVRSCKPPEVYKGKGIMYIDEVIKKKQGKKSK